Protein AF-A0A3B0YAC2-F1 (afdb_monomer_lite)

pLDDT: mean 74.07, std 14.05, range [43.06, 89.25]

Foldseek 3Di:
DPPPDQDDPVNCVVVVVVVVNCVVDPDPDDPVVVVVVVVVVPDDPPPPPPPPDDDDDDD

Structure (mmCIF, N/CA/C/O backbone):
data_AF-A0A3B0YAC2-F1
#
_entry.id   AF-A0A3B0YAC2-F1
#
loop_
_atom_site.group_PDB
_atom_site.id
_atom_site.type_symbol
_atom_site.label_atom_id
_atom_site.label_alt_id
_atom_site.label_comp_id
_atom_site.label_asym_id
_atom_site.label_entity_id
_atom_site.label_seq_id
_atom_site.pdbx_PDB_ins_code
_atom_site.Cartn_x
_atom_site.Cartn_y
_atom_site.Cartn_z
_atom_site.occupancy
_atom_site.B_iso_or_equiv
_atom_site.auth_seq_id
_atom_site.auth_comp_id
_atom_site.auth_asym_id
_atom_site.auth_atom_id
_atom_site.pdbx_PDB_model_num
ATOM 1 N N . MET A 1 1 ? -5.845 22.916 12.532 1.00 43.06 1 MET A N 1
ATOM 2 C CA . MET A 1 1 ? -6.478 21.626 12.879 1.00 43.06 1 MET A CA 1
ATOM 3 C C . MET A 1 1 ? -5.393 20.748 13.469 1.00 43.06 1 MET A C 1
ATOM 5 O O . MET A 1 1 ? -4.391 20.551 12.799 1.00 43.06 1 MET A O 1
ATOM 9 N N . SER A 1 2 ? -5.525 20.320 14.727 1.00 46.31 2 SER A N 1
ATOM 10 C CA . SER A 1 2 ? -4.603 19.326 15.286 1.00 46.31 2 SER A CA 1
ATOM 11 C C . SER A 1 2 ? -4.857 18.035 14.518 1.00 46.31 2 SER A C 1
ATOM 13 O O . SER A 1 2 ? -5.933 17.456 14.654 1.00 46.31 2 SER A O 1
ATOM 15 N N . THR A 1 3 ? -3.948 17.647 13.626 1.00 61.06 3 THR A N 1
ATOM 16 C CA . THR A 1 3 ? -3.966 16.308 13.037 1.00 61.06 3 THR A CA 1
ATOM 17 C C . THR A 1 3 ? -3.752 15.353 14.202 1.00 61.06 3 THR A C 1
ATOM 19 O O . THR A 1 3 ? -2.622 15.169 14.655 1.00 61.06 3 THR A O 1
ATOM 22 N N . GLY A 1 4 ? -4.854 14.867 14.782 1.00 63.28 4 GLY A N 1
ATOM 23 C CA . GLY A 1 4 ? -4.826 13.897 15.869 1.00 63.28 4 GLY A CA 1
ATOM 24 C C . GLY A 1 4 ? -3.924 12.728 15.486 1.00 63.28 4 GLY A C 1
ATOM 25 O O . GLY A 1 4 ? -3.744 12.461 14.300 1.00 63.28 4 GLY A O 1
ATOM 26 N N . LYS A 1 5 ? -3.314 12.078 16.485 1.00 73.19 5 LYS A N 1
ATOM 27 C CA . LYS A 1 5 ? -2.409 10.939 16.275 1.00 73.19 5 LYS A CA 1
ATOM 28 C C . LYS A 1 5 ? -2.987 9.990 15.218 1.00 73.19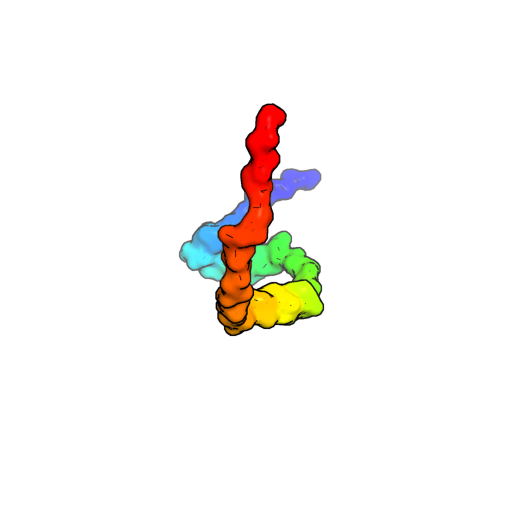 5 LYS A C 1
ATOM 30 O O . LYS A 1 5 ? -4.044 9.405 15.451 1.00 73.19 5 LYS A O 1
ATOM 35 N N . TYR A 1 6 ? -2.298 9.873 14.085 1.00 72.62 6 TYR A N 1
ATOM 36 C CA . TYR A 1 6 ? -2.587 8.858 13.077 1.00 72.62 6 TYR A CA 1
ATOM 37 C C . TYR A 1 6 ? -2.425 7.482 13.717 1.00 72.62 6 TYR A C 1
ATOM 39 O O . TYR A 1 6 ? -1.487 7.277 14.494 1.00 72.62 6 TYR A O 1
ATOM 47 N N . LEU A 1 7 ? -3.340 6.559 13.420 1.00 77.81 7 LEU A N 1
ATOM 48 C CA . LEU A 1 7 ? -3.174 5.175 13.854 1.00 77.81 7 LEU A CA 1
ATOM 49 C C . LEU A 1 7 ? -1.953 4.583 13.153 1.00 77.81 7 LEU A C 1
ATOM 51 O O . LEU A 1 7 ? -1.835 4.665 11.936 1.00 77.81 7 LEU A O 1
ATOM 55 N N . SER A 1 8 ? -1.050 3.956 13.901 1.00 83.50 8 SER A N 1
ATOM 56 C CA . SER A 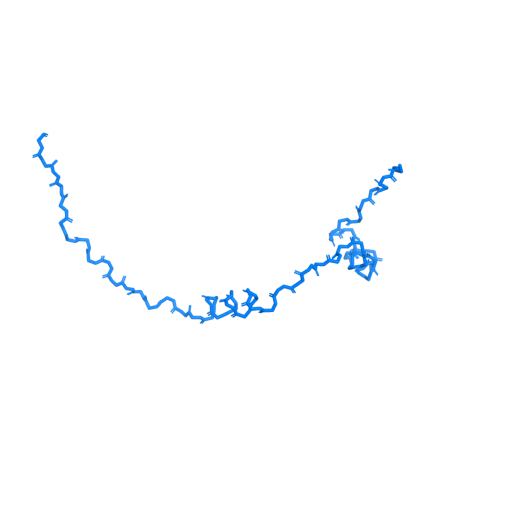1 8 ? -0.002 3.144 13.282 1.00 83.50 8 SER A CA 1
ATOM 57 C C . SER A 1 8 ? -0.572 1.811 12.776 1.00 83.50 8 SER A C 1
ATOM 59 O O . SER A 1 8 ? -1.591 1.322 13.272 1.00 83.50 8 SER A O 1
ATOM 61 N N . LEU A 1 9 ? 0.109 1.176 11.814 1.00 83.19 9 LEU A N 1
ATOM 62 C CA . LEU A 1 9 ? -0.258 -0.162 11.322 1.00 83.19 9 LEU A CA 1
ATOM 63 C C . LEU A 1 9 ? -0.322 -1.201 12.449 1.00 83.19 9 LEU A C 1
ATOM 65 O O . LEU A 1 9 ? -1.176 -2.085 12.428 1.00 83.19 9 LEU A O 1
ATOM 69 N N . GLU A 1 10 ? 0.585 -1.111 13.423 1.00 85.81 10 GLU A N 1
ATOM 70 C CA . GLU A 1 10 ? 0.634 -2.056 14.537 1.00 85.81 10 GLU A CA 1
ATOM 71 C C . GLU A 1 10 ? -0.547 -1.889 15.492 1.00 85.81 10 GLU A C 1
ATOM 73 O O . GLU A 1 10 ? -1.144 -2.882 15.907 1.00 85.81 10 GLU A O 1
ATOM 78 N N . GLU A 1 11 ? -0.912 -0.648 15.814 1.00 84.94 11 GLU A N 1
ATOM 79 C CA . GLU A 1 11 ? -2.093 -0.346 16.628 1.00 84.94 11 GLU A CA 1
ATOM 80 C C . GLU A 1 11 ? -3.375 -0.755 15.896 1.00 84.94 11 GLU A C 1
ATOM 82 O O . GLU A 1 11 ? -4.256 -1.379 16.484 1.00 84.94 11 GLU A O 1
ATOM 87 N N . ALA A 1 12 ? -3.453 -0.492 14.588 1.00 87.62 12 ALA A N 1
ATOM 88 C CA . ALA A 1 12 ? -4.599 -0.873 13.773 1.00 87.62 12 ALA A CA 1
ATOM 89 C C . ALA A 1 12 ? -4.792 -2.396 13.687 1.00 87.62 12 ALA A C 1
ATOM 91 O O . ALA A 1 12 ? -5.932 -2.855 13.684 1.00 87.62 12 ALA A O 1
ATOM 92 N N . ARG A 1 13 ? -3.702 -3.179 13.651 1.00 86.31 13 ARG A N 1
ATOM 93 C CA . ARG A 1 13 ? -3.754 -4.654 13.669 1.00 86.31 13 ARG A CA 1
ATOM 94 C C . ARG A 1 13 ? -4.217 -5.222 15.007 1.00 86.31 13 ARG A C 1
ATOM 96 O O . ARG A 1 13 ? -4.903 -6.235 15.014 1.00 86.31 13 ARG A O 1
ATOM 103 N N . LYS A 1 14 ? -3.818 -4.610 16.124 1.00 89.25 14 LYS A N 1
ATOM 104 C CA . LYS A 1 14 ? -4.182 -5.078 17.474 1.00 89.25 14 LYS A CA 1
ATOM 105 C C . LYS A 1 14 ? -5.645 -4.798 17.808 1.00 89.25 14 LYS A C 1
ATOM 107 O O . LYS A 1 14 ? -6.284 -5.617 18.455 1.00 89.25 14 LYS A O 1
ATOM 112 N N . ASP A 1 15 ? -6.157 -3.667 17.335 1.00 87.81 15 ASP A N 1
ATOM 113 C CA . ASP A 1 15 ? -7.494 -3.174 17.676 1.00 87.81 15 ASP A CA 1
ATOM 114 C C . ASP A 1 15 ? -8.553 -3.439 16.593 1.00 87.81 15 ASP A C 1
ATOM 116 O O . ASP A 1 15 ? -9.652 -2.891 16.671 1.00 87.81 15 ASP A O 1
ATOM 120 N N . ASP A 1 16 ? -8.215 -4.209 15.556 1.00 87.56 16 ASP A N 1
ATOM 121 C CA . ASP A 1 16 ? -9.082 -4.488 14.401 1.00 87.56 16 ASP A CA 1
ATOM 122 C C . ASP A 1 16 ? -9.572 -3.212 13.671 1.00 87.56 16 ASP A C 1
ATOM 124 O O . ASP A 1 16 ? -10.654 -3.134 13.092 1.00 87.56 16 ASP A O 1
ATOM 128 N N . LYS A 1 17 ? -8.742 -2.159 13.685 1.00 89.06 17 LYS A N 1
ATOM 129 C CA . LYS A 1 17 ? -9.018 -0.830 13.097 1.00 89.06 17 LYS A CA 1
ATOM 130 C C . LYS A 1 17 ? -8.360 -0.636 11.727 1.00 89.06 17 LYS A C 1
ATOM 132 O O . LYS A 1 17 ? -8.134 0.499 11.301 1.00 89.06 17 LYS A O 1
ATOM 137 N N . LEU A 1 18 ? -8.054 -1.723 11.019 1.00 86.25 18 LEU A N 1
ATOM 138 C CA . LEU A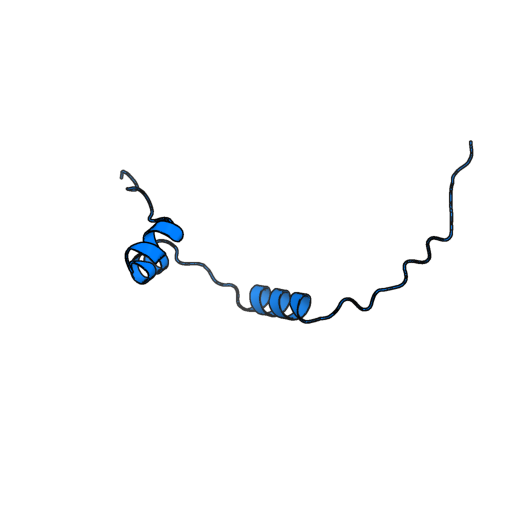 1 18 ? -7.414 -1.692 9.696 1.00 86.25 18 LEU A CA 1
ATOM 139 C C . LEU A 1 18 ? -8.212 -0.877 8.668 1.00 86.25 18 LEU A C 1
ATOM 141 O O . LEU A 1 18 ? -7.617 -0.149 7.877 1.00 86.25 18 LEU A O 1
ATOM 145 N N . GLU A 1 19 ? -9.545 -0.916 8.720 1.00 84.62 19 GLU A N 1
ATOM 146 C CA . GLU A 1 19 ? -10.387 -0.103 7.833 1.00 84.62 19 GLU A CA 1
ATOM 147 C C . GLU A 1 19 ? -10.179 1.400 8.037 1.00 84.62 19 GLU A C 1
ATOM 149 O O . GLU A 1 19 ? -10.163 2.177 7.081 1.00 84.62 19 GLU A O 1
ATOM 154 N N . ARG A 1 20 ? -10.016 1.826 9.294 1.00 84.31 20 ARG A N 1
ATOM 155 C CA . ARG A 1 20 ? -9.767 3.228 9.628 1.00 84.31 20 ARG A CA 1
ATOM 156 C C . ARG A 1 20 ? -8.367 3.643 9.190 1.00 84.31 20 ARG A C 1
ATOM 158 O O . ARG A 1 20 ? -8.225 4.704 8.592 1.00 84.31 20 ARG A O 1
ATOM 165 N N . PHE A 1 21 ? -7.376 2.779 9.408 1.00 86.00 21 PHE A N 1
ATOM 166 C CA . PHE A 1 21 ? -6.018 2.989 8.912 1.00 86.00 21 PHE A CA 1
ATOM 167 C C . PHE A 1 21 ? -5.997 3.169 7.387 1.00 86.00 21 PHE A C 1
ATOM 169 O O . PHE A 1 21 ? -5.415 4.126 6.891 1.00 86.00 21 PHE A O 1
ATOM 176 N N . ALA A 1 22 ? -6.699 2.315 6.636 1.00 83.06 22 ALA A N 1
ATOM 177 C CA . ALA A 1 22 ? -6.778 2.419 5.178 1.00 83.06 22 ALA A CA 1
ATOM 178 C C . ALA A 1 22 ? -7.472 3.710 4.699 1.00 83.06 22 ALA A C 1
ATOM 180 O O . ALA A 1 22 ? -7.092 4.273 3.674 1.00 83.06 22 ALA A O 1
ATOM 181 N N . LYS A 1 23 ? -8.474 4.205 5.440 1.00 83.38 23 LYS A N 1
ATOM 182 C CA . LYS A 1 23 ? -9.142 5.487 5.146 1.00 83.38 23 LYS A CA 1
ATOM 183 C C . LYS A 1 23 ? -8.253 6.696 5.436 1.00 83.38 23 LYS A C 1
ATOM 185 O O . LYS A 1 23 ? -8.318 7.671 4.696 1.00 83.38 23 LYS A O 1
ATOM 190 N N . GLU A 1 24 ? -7.456 6.643 6.502 1.00 83.50 24 GLU A N 1
ATOM 191 C CA . GLU A 1 24 ? -6.519 7.711 6.881 1.00 83.50 24 GLU A CA 1
ATOM 192 C C . GLU A 1 24 ? -5.262 7.713 5.990 1.00 83.50 24 GLU A C 1
ATOM 194 O O . GLU A 1 24 ? -4.713 8.773 5.699 1.00 83.50 24 GLU A O 1
ATOM 199 N N . HIS A 1 25 ? -4.849 6.542 5.498 1.00 80.50 25 HIS A N 1
ATOM 200 C CA . HIS A 1 25 ? -3.680 6.340 4.643 1.00 80.50 25 HIS A CA 1
ATOM 201 C C . HIS A 1 25 ? -4.083 5.831 3.257 1.00 80.50 25 HIS A C 1
ATOM 203 O O . HIS A 1 25 ? -3.712 4.731 2.842 1.00 80.50 25 HIS A O 1
ATOM 209 N N . GLN A 1 26 ? -4.836 6.650 2.522 1.00 75.00 26 GLN A N 1
ATOM 210 C CA . GLN A 1 26 ? -5.134 6.373 1.120 1.00 75.00 26 GLN A CA 1
ATOM 211 C C . GLN A 1 26 ? -3.841 6.454 0.308 1.00 75.00 26 GLN A C 1
ATOM 213 O O . GLN A 1 26 ? -3.286 7.533 0.102 1.00 75.00 26 GLN A O 1
ATOM 218 N N . SER A 1 27 ? -3.341 5.310 -0.150 1.00 75.06 27 SER A N 1
ATOM 219 C CA . SER A 1 27 ? -2.247 5.295 -1.107 1.00 75.06 27 SER A CA 1
ATOM 220 C C . SER A 1 27 ? -2.778 5.702 -2.480 1.00 75.06 27 SER A C 1
ATOM 222 O O . SER A 1 27 ? -3.789 5.191 -2.964 1.00 75.06 27 SER A O 1
ATOM 224 N N . THR A 1 28 ? -2.073 6.610 -3.147 1.00 73.31 28 THR A N 1
ATOM 225 C CA . THR A 1 28 ? -2.216 6.819 -4.589 1.00 73.31 28 THR A CA 1
ATOM 226 C C . THR A 1 28 ? -1.525 5.650 -5.283 1.00 73.31 28 THR A C 1
ATOM 228 O O . THR A 1 28 ? -0.383 5.766 -5.721 1.00 73.31 28 THR A O 1
ATOM 231 N N . GLY A 1 29 ? -2.149 4.473 -5.250 1.00 72.12 29 GLY A N 1
ATOM 232 C CA . GLY A 1 29 ? -1.563 3.272 -5.833 1.00 72.12 29 GLY A CA 1
ATOM 233 C C . GLY A 1 29 ? -1.306 3.468 -7.326 1.00 72.12 29 GLY A C 1
ATOM 234 O O . GLY A 1 29 ? -2.237 3.75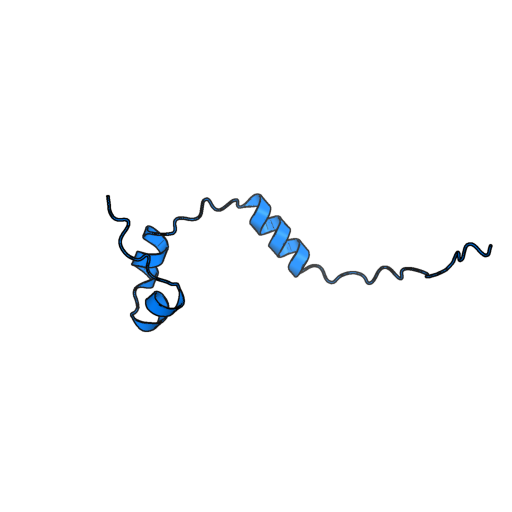1 -8.077 1.00 72.12 29 GLY A O 1
ATOM 235 N N . ASP A 1 30 ? -0.054 3.299 -7.750 1.00 82.25 30 ASP A N 1
ATOM 236 C CA . ASP A 1 30 ? 0.316 3.225 -9.161 1.00 82.25 30 ASP A CA 1
ATOM 237 C C . ASP A 1 30 ? 0.457 1.754 -9.555 1.00 82.25 30 ASP A C 1
ATOM 239 O O . ASP A 1 30 ? 1.375 1.047 -9.128 1.00 82.25 30 ASP A O 1
ATOM 243 N N . LYS A 1 31 ? -0.495 1.292 -10.367 1.00 82.88 31 LYS A N 1
ATOM 244 C CA . LYS A 1 31 ? -0.551 -0.093 -10.826 1.00 82.88 31 LYS A CA 1
ATOM 245 C C . LYS A 1 31 ? 0.685 -0.476 -11.644 1.00 82.88 31 LYS A C 1
ATOM 247 O O . LYS A 1 31 ? 1.174 -1.589 -11.497 1.00 82.88 31 LYS A O 1
ATOM 252 N N . GLN A 1 32 ? 1.208 0.431 -12.471 1.00 85.06 32 GLN A N 1
ATOM 253 C CA . GLN A 1 32 ? 2.346 0.130 -13.343 1.00 85.06 32 GLN A CA 1
ATOM 254 C C . GLN A 1 32 ? 3.622 -0.080 -12.527 1.00 85.06 32 GLN A C 1
ATOM 256 O O . GLN A 1 32 ? 4.373 -1.021 -12.779 1.00 85.06 32 GLN A O 1
ATOM 261 N N . LEU A 1 33 ? 3.835 0.758 -11.508 1.00 84.44 33 LEU A N 1
ATOM 262 C CA . LEU A 1 33 ? 4.966 0.607 -10.591 1.00 84.44 33 LEU A CA 1
ATOM 263 C C . LEU A 1 33 ? 4.858 -0.673 -9.756 1.00 84.44 33 LEU A C 1
ATOM 265 O O . LEU A 1 33 ? 5.867 -1.344 -9.540 1.00 84.44 33 LEU A O 1
ATOM 269 N N . PHE A 1 34 ? 3.649 -1.035 -9.317 1.00 87.75 34 PHE A N 1
ATOM 270 C CA . PHE A 1 34 ? 3.424 -2.287 -8.598 1.00 87.75 34 PHE A CA 1
ATOM 271 C C . PHE A 1 34 ? 3.727 -3.514 -9.468 1.00 87.75 34 PHE A C 1
ATOM 273 O O . PHE A 1 34 ? 4.469 -4.393 -9.033 1.00 87.75 34 PHE A O 1
ATOM 280 N N . ASP A 1 35 ? 3.206 -3.556 -10.697 1.00 87.06 35 ASP A N 1
ATOM 281 C CA . ASP A 1 35 ? 3.421 -4.674 -11.623 1.00 87.06 35 ASP A CA 1
ATOM 282 C C . ASP A 1 35 ? 4.916 -4.824 -11.975 1.00 87.06 35 ASP A C 1
ATOM 284 O O . ASP A 1 35 ? 5.440 -5.941 -12.020 1.00 87.06 35 ASP A O 1
ATOM 288 N N . GLY A 1 36 ? 5.634 -3.706 -12.143 1.00 89.19 36 GLY A N 1
ATOM 289 C CA . GLY A 1 36 ? 7.086 -3.703 -12.344 1.00 89.19 36 GLY A CA 1
ATOM 290 C C . GLY A 1 36 ? 7.861 -4.245 -11.139 1.00 89.19 36 GLY A C 1
ATOM 291 O O . GLY A 1 36 ? 8.743 -5.089 -11.300 1.00 89.19 36 GLY A O 1
ATOM 292 N N . LEU A 1 37 ? 7.504 -3.817 -9.923 1.00 86.56 37 LEU A N 1
ATOM 293 C CA . LEU A 1 37 ? 8.119 -4.321 -8.692 1.00 86.56 37 LEU A CA 1
ATOM 294 C C . LEU A 1 37 ? 7.863 -5.822 -8.508 1.00 86.56 37 LEU A C 1
ATOM 296 O O . LEU A 1 37 ? 8.786 -6.571 -8.196 1.00 86.56 37 LEU A O 1
ATOM 300 N N . LEU A 1 38 ? 6.623 -6.266 -8.715 1.00 88.56 38 LEU A N 1
ATOM 301 C CA . LEU A 1 38 ? 6.244 -7.671 -8.585 1.00 88.56 38 LEU A CA 1
ATOM 302 C C . LEU A 1 38 ? 7.011 -8.550 -9.581 1.00 88.56 38 LEU A C 1
ATOM 304 O O . LEU A 1 38 ? 7.494 -9.623 -9.214 1.00 88.56 38 LEU A O 1
ATOM 308 N N . SER A 1 39 ? 7.172 -8.076 -10.817 1.00 87.50 39 SER A N 1
ATOM 309 C CA . SER A 1 39 ? 7.969 -8.759 -11.841 1.00 87.50 39 SER A CA 1
ATOM 310 C C . SER A 1 39 ? 9.434 -8.869 -11.409 1.00 87.50 39 SER A C 1
ATOM 312 O O . SER A 1 39 ? 9.967 -9.970 -11.343 1.00 87.50 39 SER A O 1
ATOM 314 N N . ALA A 1 40 ? 10.052 -7.772 -10.958 1.00 86.56 40 ALA A N 1
ATOM 315 C CA . ALA A 1 40 ? 11.442 -7.774 -10.492 1.00 86.56 40 ALA A CA 1
ATOM 316 C C . ALA A 1 40 ? 11.687 -8.655 -9.249 1.00 86.56 40 ALA A C 1
ATOM 318 O O . ALA A 1 40 ? 12.777 -9.189 -9.070 1.00 86.56 40 ALA A O 1
ATOM 319 N N . MET A 1 41 ? 10.690 -8.810 -8.369 1.00 85.50 41 MET A N 1
ATOM 320 C CA . MET A 1 41 ? 10.787 -9.699 -7.203 1.00 85.50 41 MET A CA 1
ATOM 321 C C . MET A 1 41 ? 10.641 -11.183 -7.560 1.00 85.50 41 MET A C 1
ATOM 323 O O . MET A 1 41 ? 11.120 -12.041 -6.816 1.00 85.50 41 MET A O 1
ATOM 327 N N . THR A 1 42 ? 9.929 -11.495 -8.643 1.00 87.00 42 THR A N 1
ATOM 328 C CA . THR A 1 42 ? 9.650 -12.875 -9.073 1.00 87.00 42 THR A CA 1
ATOM 329 C C . THR A 1 42 ? 10.654 -13.380 -10.101 1.00 87.00 42 THR A C 1
ATOM 331 O O . THR A 1 42 ? 10.928 -14.582 -10.151 1.00 87.00 42 THR A O 1
ATOM 334 N N . GLU A 1 43 ? 11.257 -12.477 -10.870 1.00 77.00 43 GLU A N 1
ATOM 335 C CA . GLU A 1 43 ? 12.426 -12.770 -11.680 1.00 77.0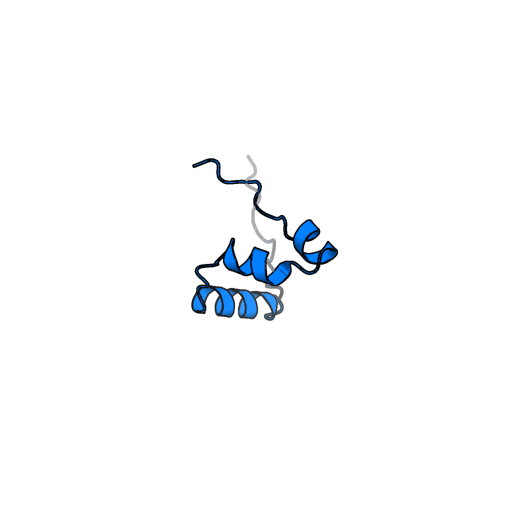0 43 GLU A CA 1
ATOM 336 C C . GLU A 1 43 ? 13.584 -13.147 -10.754 1.00 77.00 43 GLU A C 1
ATOM 338 O O . GLU A 1 43 ? 14.113 -12.347 -9.981 1.00 77.00 43 GLU A O 1
ATOM 343 N N . LYS A 1 44 ? 13.986 -14.421 -10.810 1.00 65.12 44 LYS A N 1
ATOM 344 C CA . LYS A 1 44 ? 15.270 -14.822 -10.243 1.00 65.12 44 LYS A CA 1
ATOM 345 C C . LYS A 1 44 ? 16.329 -14.019 -10.988 1.00 65.12 44 LYS A C 1
ATOM 347 O O . LYS A 1 44 ? 16.306 -14.063 -12.218 1.00 65.12 44 LYS A O 1
ATOM 352 N N . PRO A 1 45 ? 17.268 -13.349 -10.300 1.00 63.47 45 PRO A N 1
ATOM 353 C CA . PRO A 1 45 ? 18.417 -12.819 -10.999 1.00 63.47 45 PRO A CA 1
ATOM 354 C C . PRO A 1 45 ? 19.080 -14.016 -11.679 1.00 63.47 45 PRO A C 1
ATOM 356 O O . PRO A 1 45 ? 19.592 -14.913 -10.999 1.00 63.47 45 PRO A O 1
ATOM 359 N N . GLU A 1 46 ? 19.042 -14.071 -13.014 1.00 61.31 46 GLU A N 1
ATOM 360 C CA . GLU A 1 46 ? 20.094 -14.783 -13.715 1.00 61.31 46 GLU A CA 1
ATOM 361 C C . GLU A 1 46 ? 21.358 -14.118 -13.212 1.00 61.31 46 GLU A C 1
ATOM 363 O O . GLU A 1 46 ? 21.563 -12.915 -13.365 1.00 61.31 46 GLU A O 1
ATOM 368 N N . MET A 1 47 ? 22.107 -14.888 -12.432 1.00 57.62 47 MET A N 1
ATOM 369 C CA . MET A 1 47 ? 23.352 -14.469 -11.841 1.00 57.62 47 MET A CA 1
ATOM 370 C C . MET A 1 47 ? 24.278 -14.215 -13.024 1.00 57.62 47 MET A C 1
ATOM 372 O O . MET A 1 47 ? 24.969 -15.120 -13.490 1.00 57.62 47 MET A O 1
ATOM 376 N N . GLU A 1 48 ? 24.214 -13.002 -13.570 1.00 59.72 48 GLU A N 1
ATOM 377 C CA . GLU A 1 48 ? 25.124 -12.542 -14.592 1.00 59.72 48 GLU A CA 1
ATOM 378 C C . GLU A 1 48 ? 26.484 -12.639 -13.921 1.00 59.72 48 GLU A C 1
ATOM 380 O O . GLU A 1 48 ? 26.780 -11.946 -12.937 1.00 59.72 48 GLU A O 1
ATOM 385 N N . LYS A 1 49 ? 27.256 -13.636 -14.356 1.00 56.16 49 LYS A N 1
ATOM 386 C CA . LYS A 1 49 ? 28.611 -13.869 -13.893 1.00 56.16 49 LYS A CA 1
ATOM 387 C C . LYS A 1 49 ? 29.378 -12.609 -14.253 1.00 56.16 49 LYS A C 1
ATOM 389 O O . LYS A 1 49 ? 29.844 -12.456 -15.376 1.00 56.16 49 LYS A O 1
ATOM 394 N N . ARG A 1 50 ? 29.456 -11.673 -13.308 1.00 58.06 50 ARG A N 1
ATOM 395 C CA . ARG A 1 50 ? 30.372 -10.547 -13.389 1.00 58.06 50 ARG A CA 1
ATOM 396 C C . ARG A 1 50 ? 31.759 -11.156 -13.304 1.00 58.06 50 ARG A C 1
ATOM 398 O O . ARG A 1 50 ? 32.265 -11.411 -12.214 1.00 58.06 50 ARG A O 1
ATOM 405 N N . ASP A 1 51 ? 32.326 -11.453 -14.467 1.00 53.94 51 ASP A N 1
ATOM 406 C CA . ASP A 1 51 ? 33.734 -11.769 -14.610 1.00 53.94 51 ASP A CA 1
ATOM 407 C C . ASP A 1 51 ? 34.515 -10.585 -14.042 1.00 53.94 51 ASP A C 1
ATOM 409 O O . ASP A 1 51 ? 34.632 -9.521 -14.652 1.00 53.94 51 ASP A O 1
ATOM 413 N N . HIS A 1 52 ? 35.043 -10.766 -12.833 1.00 54.00 52 HIS A N 1
ATOM 414 C CA . HIS A 1 52 ? 36.072 -9.911 -12.266 1.00 54.00 52 HIS A CA 1
ATOM 415 C C . HIS A 1 52 ? 37.368 -10.130 -13.050 1.00 54.00 52 HIS A C 1
ATOM 417 O O . HIS A 1 52 ? 38.316 -10.741 -12.565 1.00 54.00 52 HIS A O 1
ATOM 423 N N . SER A 1 53 ? 37.416 -9.648 -14.290 1.00 54.16 53 SER A N 1
ATOM 424 C CA . SER A 1 53 ? 38.664 -9.533 -15.024 1.00 54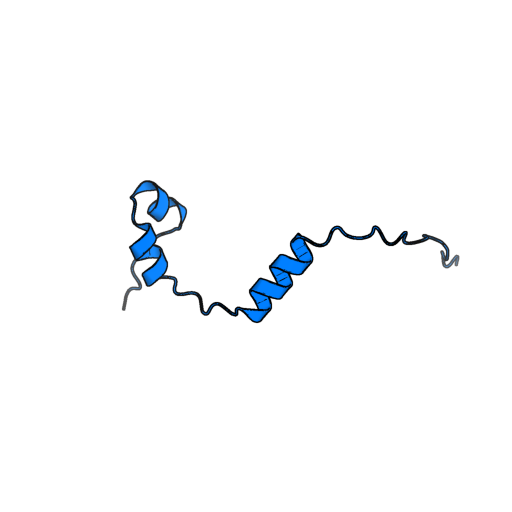.16 53 SER A CA 1
ATOM 425 C C . SER A 1 53 ? 38.858 -8.096 -15.492 1.00 54.16 53 SER A C 1
ATOM 427 O O . SER A 1 53 ? 38.072 -7.562 -16.268 1.00 54.16 53 SER A O 1
ATOM 429 N N . LYS A 1 54 ? 39.979 -7.532 -15.020 1.00 50.81 54 LYS A N 1
ATOM 430 C CA . LYS A 1 54 ? 40.595 -6.239 -15.362 1.00 50.81 54 LYS A CA 1
ATOM 431 C C . LYS A 1 54 ? 39.951 -5.031 -14.661 1.00 50.81 54 LYS A C 1
ATOM 433 O O . LYS A 1 54 ? 38.759 -4.805 -14.761 1.00 50.81 54 LYS A O 1
ATOM 438 N N . SER A 1 55 ? 40.683 -4.194 -13.934 1.00 49.69 55 SER A N 1
ATOM 439 C CA . SER A 1 55 ? 42.137 -4.012 -13.864 1.00 49.69 55 SER A CA 1
ATOM 440 C C . SER A 1 55 ? 42.477 -3.105 -12.683 1.00 49.69 55 SER A C 1
ATOM 442 O O . SER A 1 55 ? 41.922 -2.013 -12.573 1.00 49.69 55 SER A O 1
ATOM 444 N N . GLU A 1 56 ? 43.431 -3.528 -11.853 1.00 56.06 56 GLU A N 1
ATOM 445 C CA . GLU A 1 56 ? 44.237 -2.617 -11.037 1.00 56.06 56 GLU A CA 1
ATOM 446 C C . GLU A 1 56 ? 44.894 -1.565 -11.949 1.00 56.06 56 GLU A C 1
ATOM 448 O O . GLU A 1 56 ? 45.516 -1.950 -12.946 1.00 56.06 56 GLU A O 1
ATOM 453 N N . PRO A 1 57 ? 44.881 -0.265 -11.617 1.00 57.09 57 PRO A N 1
ATOM 454 C CA . PRO A 1 57 ? 45.948 0.611 -12.039 1.00 57.09 57 PRO A CA 1
ATOM 455 C C . PRO A 1 57 ? 47.023 0.588 -10.949 1.00 57.09 57 PRO A C 1
ATOM 457 O O . PRO A 1 57 ? 46.898 1.212 -9.898 1.00 57.09 57 PRO A O 1
ATOM 460 N N . LYS A 1 58 ? 48.107 -0.145 -11.216 1.00 50.47 58 LYS A N 1
ATOM 461 C CA . LYS A 1 58 ? 49.404 0.135 -10.597 1.00 50.47 58 LYS A CA 1
ATOM 462 C C . LYS A 1 58 ? 49.934 1.457 -11.154 1.00 50.47 58 LYS A C 1
ATOM 464 O O . LYS A 1 58 ? 50.342 1.477 -12.315 1.00 50.47 58 LYS A O 1
ATOM 469 N N . LYS A 1 59 ? 49.993 2.499 -10.327 1.00 55.75 59 LYS A N 1
ATOM 470 C CA . LYS A 1 59 ? 51.192 3.305 -10.012 1.00 55.75 59 LYS A CA 1
ATOM 471 C C . LYS A 1 59 ? 50.819 4.560 -9.241 1.00 55.75 59 LYS A C 1
ATOM 473 O O . LYS A 1 59 ? 49.894 5.263 -9.693 1.00 55.75 59 LYS A O 1
#

Organism: NCBI:txid652676

Secondary structure (DSSP, 8-state):
-----PPPHHHHHHTT-HHHHHHHS-----HHHHHHHHHHHHS----------------

Sequence (59 aa):
MSTGKYLSLEEARKDDKLERFAKEHQSTGDKQLFDGLLSAMTEKPEMEKRDHSKSEPKK

Radius of gyration: 22.68 Å; chains: 1; bounding box: 62×36×33 Å